Protein AF-A0A929XF30-F1 (afdb_monomer)

Structure (mmCIF, N/CA/C/O backbone):
data_AF-A0A929XF30-F1
#
_entry.id   AF-A0A929XF30-F1
#
loop_
_atom_site.group_PDB
_atom_site.id
_atom_site.type_symbol
_atom_site.label_atom_id
_atom_site.label_alt_id
_atom_site.label_comp_id
_atom_site.label_asym_id
_atom_site.label_entity_id
_atom_site.label_seq_id
_atom_site.pdbx_PDB_ins_code
_atom_site.Cartn_x
_atom_site.Cartn_y
_atom_site.Cartn_z
_atom_site.occupancy
_atom_site.B_iso_or_equiv
_atom_site.auth_seq_id
_atom_site.auth_comp_id
_atom_site.auth_asym_id
_atom_site.auth_atom_id
_atom_site.pdbx_PDB_model_num
ATOM 1 N N . GLU A 1 1 ? 0.112 20.374 -3.972 1.00 48.88 1 GLU A N 1
ATOM 2 C CA . GLU A 1 1 ? -0.990 19.431 -4.229 1.00 48.88 1 GLU A CA 1
ATOM 3 C C . GLU A 1 1 ? -0.448 18.382 -5.185 1.00 48.88 1 GLU A C 1
ATOM 5 O O . GLU A 1 1 ? 0.270 18.760 -6.106 1.00 48.88 1 GLU A O 1
ATOM 10 N N . THR A 1 2 ? -0.621 17.096 -4.889 1.00 52.47 2 THR A N 1
ATOM 11 C CA . THR A 1 2 ? -0.133 16.014 -5.754 1.00 52.47 2 THR A CA 1
ATOM 12 C C . THR A 1 2 ? -1.350 15.379 -6.393 1.00 52.47 2 THR A C 1
ATOM 14 O O . THR A 1 2 ? -2.092 14.666 -5.721 1.00 52.47 2 THR A O 1
ATOM 17 N N . ASP A 1 3 ? -1.565 15.665 -7.671 1.00 73.69 3 ASP A N 1
ATOM 18 C CA . ASP A 1 3 ? -2.663 15.069 -8.421 1.00 73.69 3 ASP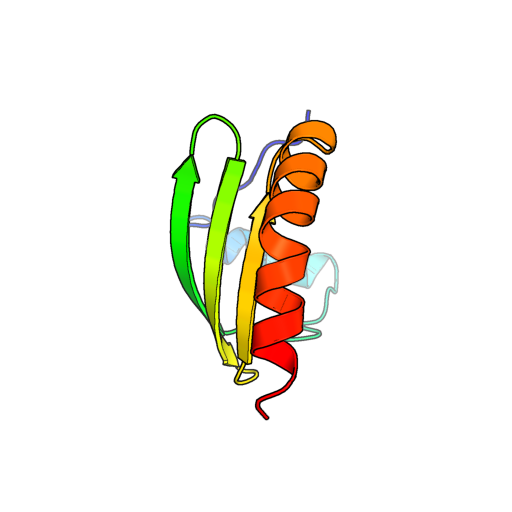 A CA 1
ATOM 19 C C . ASP A 1 3 ? -2.353 13.604 -8.737 1.00 73.69 3 ASP A C 1
ATOM 21 O O . ASP A 1 3 ? -1.249 13.248 -9.159 1.00 73.69 3 ASP A O 1
ATOM 25 N N . ILE A 1 4 ? -3.339 12.736 -8.516 1.00 80.25 4 ILE A N 1
ATOM 26 C CA . ILE A 1 4 ? -3.221 11.304 -8.790 1.00 80.25 4 ILE A CA 1
ATOM 27 C C . ILE A 1 4 ? -3.573 11.056 -10.259 1.00 80.25 4 ILE A C 1
ATOM 29 O O . ILE A 1 4 ? -4.712 11.263 -10.680 1.00 80.25 4 ILE A O 1
ATOM 33 N N . LEU A 1 5 ? -2.614 10.548 -11.037 1.00 80.44 5 LEU A N 1
ATOM 34 C CA . LEU A 1 5 ? -2.875 10.067 -12.393 1.00 80.44 5 LEU A CA 1
ATOM 35 C C . LEU A 1 5 ? -3.458 8.649 -12.342 1.00 80.44 5 LEU A C 1
ATOM 37 O O . LEU A 1 5 ? -2.734 7.668 -12.173 1.00 80.44 5 LEU A O 1
ATOM 41 N N . ASN A 1 6 ? -4.771 8.532 -12.534 1.00 84.69 6 ASN A N 1
ATOM 42 C CA . ASN A 1 6 ? -5.411 7.231 -12.712 1.00 84.69 6 ASN A CA 1
ATOM 43 C C . ASN A 1 6 ? -5.075 6.664 -14.098 1.00 84.69 6 ASN A C 1
ATOM 45 O O . ASN A 1 6 ? -5.420 7.253 -15.125 1.00 84.69 6 ASN A O 1
ATOM 49 N N . LEU A 1 7 ? -4.414 5.507 -14.135 1.00 86.00 7 LEU A N 1
ATOM 50 C CA . LEU A 1 7 ? -4.093 4.826 -15.388 1.00 86.00 7 LEU A CA 1
ATOM 51 C C . LEU A 1 7 ? -5.349 4.206 -16.010 1.00 86.00 7 LEU A C 1
ATOM 53 O O . LEU A 1 7 ? -6.083 3.464 -15.360 1.00 86.00 7 LEU A O 1
ATOM 57 N N . ASN A 1 8 ? -5.559 4.457 -17.295 1.00 87.81 8 ASN A N 1
ATOM 58 C CA . ASN A 1 8 ? -6.606 3.868 -18.117 1.00 87.81 8 ASN A CA 1
ATOM 59 C C . ASN A 1 8 ? -6.005 3.383 -19.450 1.00 87.81 8 ASN A C 1
ATOM 61 O O . ASN A 1 8 ? -4.801 3.479 -19.681 1.00 87.81 8 ASN A O 1
ATOM 65 N N . ASN A 1 9 ? -6.818 2.809 -20.336 1.00 87.44 9 ASN A N 1
ATOM 66 C CA . ASN A 1 9 ? -6.295 2.288 -21.604 1.00 87.44 9 ASN A CA 1
ATOM 67 C C . ASN A 1 9 ? -5.800 3.385 -22.562 1.00 87.44 9 ASN A C 1
ATOM 69 O O . ASN A 1 9 ? -4.951 3.099 -23.397 1.00 87.44 9 ASN A O 1
ATOM 73 N N . GLU A 1 10 ? -6.278 4.619 -22.419 1.00 85.19 10 GLU A N 1
ATOM 74 C CA . GLU A 1 10 ? -5.908 5.750 -23.276 1.00 85.19 10 GLU A CA 1
ATOM 75 C C . GLU A 1 10 ? -4.545 6.336 -22.880 1.00 85.19 10 GLU A C 1
ATOM 77 O O . GLU A 1 10 ? -3.739 6.672 -23.743 1.00 85.19 10 GLU A O 1
ATOM 82 N N . ASN A 1 11 ? -4.252 6.420 -21.577 1.00 89.94 11 ASN A N 1
ATOM 83 C CA . ASN A 1 11 ? -3.022 7.032 -21.065 1.00 89.94 11 ASN A CA 1
ATOM 84 C C . ASN A 1 11 ? -1.898 6.028 -20.751 1.00 89.94 11 ASN A C 1
AT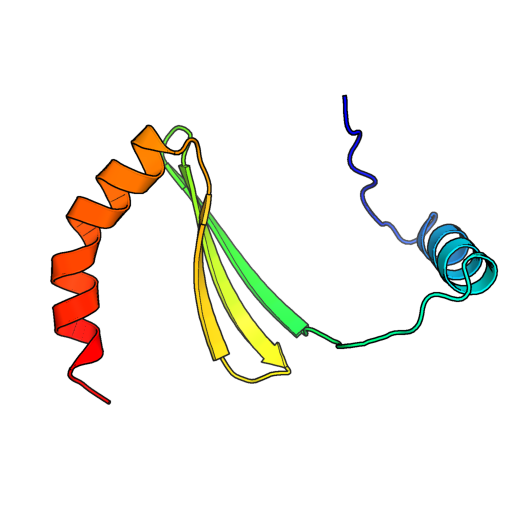OM 86 O O . ASN A 1 11 ? -0.766 6.442 -20.498 1.00 89.94 11 ASN A O 1
ATOM 90 N N . LYS A 1 12 ? -2.169 4.718 -20.806 1.00 89.75 12 LYS A N 1
ATOM 91 C CA . LYS A 1 12 ?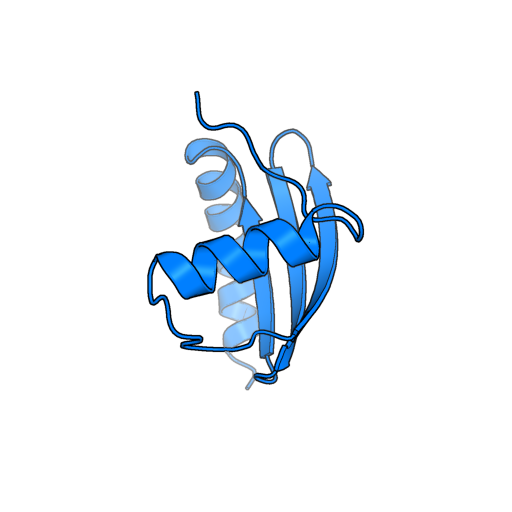 -1.160 3.668 -20.582 1.00 89.75 12 LYS A CA 1
ATOM 92 C C . LYS A 1 12 ? 0.044 3.801 -21.508 1.00 89.75 12 LYS A C 1
ATOM 94 O O . LYS A 1 12 ? 1.171 3.690 -21.036 1.00 89.75 12 LYS A O 1
ATOM 99 N N . GLU A 1 13 ? -0.181 4.044 -22.798 1.00 89.69 13 GLU A N 1
ATOM 100 C CA . GLU A 1 13 ? 0.915 4.183 -23.767 1.00 89.69 13 GLU A CA 1
ATOM 101 C C . GLU A 1 13 ? 1.758 5.431 -23.487 1.00 89.69 13 GLU A C 1
ATOM 103 O O . GLU A 1 13 ? 2.981 5.348 -23.459 1.00 89.69 13 GLU A O 1
ATOM 108 N N . PHE A 1 14 ? 1.119 6.553 -23.144 1.00 91.19 14 PHE A N 1
ATOM 109 C CA . PHE A 1 14 ? 1.826 7.767 -22.728 1.00 91.19 14 PHE A CA 1
ATOM 110 C C . PHE A 1 14 ? 2.730 7.526 -21.510 1.00 91.19 14 PHE A C 1
ATOM 112 O O . PHE A 1 14 ? 3.893 7.930 -21.500 1.00 91.19 14 PHE A O 1
ATOM 119 N N . VAL A 1 15 ? 2.222 6.829 -20.491 1.00 91.31 15 VAL A N 1
ATOM 120 C CA . VAL A 1 15 ? 2.999 6.541 -19.279 1.00 91.31 15 VAL A CA 1
ATOM 121 C C . VAL A 1 15 ? 4.153 5.580 -19.562 1.00 91.31 15 VAL A C 1
ATOM 123 O O . VAL A 1 15 ? 5.240 5.781 -19.022 1.00 91.31 15 VAL A O 1
ATOM 126 N N . LYS A 1 16 ? 3.977 4.591 -20.449 1.00 87.75 16 LYS A N 1
ATOM 127 C CA . LYS A 1 16 ? 5.087 3.735 -20.901 1.00 87.75 16 LYS A CA 1
ATOM 128 C C . LYS A 1 16 ? 6.193 4.555 -21.568 1.00 87.75 16 LYS A C 1
ATOM 130 O O . LYS A 1 16 ? 7.349 4.416 -21.182 1.00 87.75 16 LYS A O 1
ATOM 135 N N . THR A 1 17 ? 5.845 5.464 -22.482 1.00 90.94 17 THR A N 1
ATOM 136 C CA . THR A 1 17 ? 6.826 6.343 -23.137 1.00 90.94 17 THR A CA 1
ATOM 137 C C . THR A 1 17 ? 7.571 7.227 -22.135 1.00 90.94 17 THR A C 1
ATOM 139 O O . THR A 1 17 ? 8.778 7.413 -22.266 1.00 90.94 17 THR A O 1
ATOM 142 N N . LEU A 1 18 ? 6.893 7.751 -21.108 1.00 92.50 18 LEU A N 1
ATOM 143 C CA . LEU A 1 18 ? 7.551 8.525 -20.048 1.00 92.50 18 LEU A CA 1
ATOM 144 C C . LEU A 1 18 ? 8.559 7.688 -19.255 1.00 92.50 18 LEU A C 1
ATOM 146 O O . LEU A 1 18 ? 9.664 8.154 -18.989 1.00 92.50 18 LEU A O 1
ATOM 150 N N . ILE A 1 19 ? 8.190 6.461 -18.882 1.00 91.56 19 ILE A N 1
ATOM 151 C CA . ILE A 1 19 ? 9.073 5.529 -18.167 1.00 91.56 19 ILE A CA 1
ATOM 152 C C . ILE A 1 19 ? 10.330 5.249 -19.001 1.00 91.56 19 ILE A C 1
ATOM 154 O O . ILE A 1 19 ? 11.440 5.325 -18.474 1.00 91.56 19 ILE A O 1
ATOM 158 N N . GLU A 1 20 ? 10.162 4.989 -20.300 1.00 89.81 20 GLU A N 1
ATOM 159 C CA . GLU A 1 20 ? 11.265 4.765 -21.241 1.00 89.81 20 GLU A CA 1
ATOM 160 C C . GLU A 1 20 ? 12.155 6.003 -21.397 1.00 89.81 20 GLU A C 1
ATOM 162 O O . GLU A 1 20 ? 13.377 5.899 -21.293 1.00 89.81 20 GLU A O 1
ATOM 167 N N . PHE A 1 21 ? 11.558 7.183 -21.587 1.00 94.81 21 PHE A N 1
ATOM 168 C 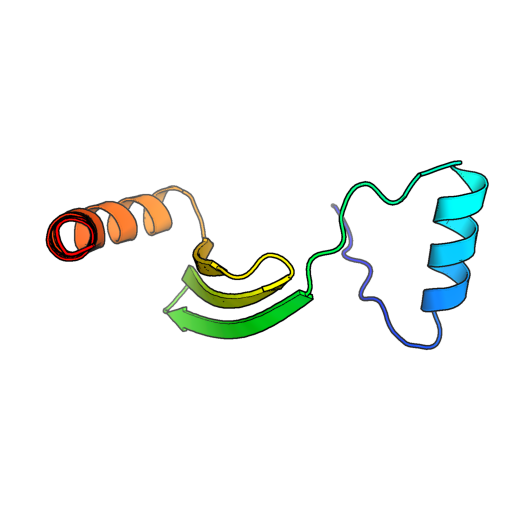CA . PHE A 1 21 ? 12.282 8.449 -21.721 1.00 94.81 21 PHE A CA 1
ATOM 169 C C . PHE A 1 21 ? 13.122 8.769 -20.479 1.00 94.81 21 PHE A C 1
ATOM 171 O O . PHE A 1 21 ? 14.262 9.218 -20.586 1.00 94.81 21 PHE A O 1
ATOM 178 N N . LEU A 1 22 ? 12.574 8.500 -19.292 1.00 95.56 22 LEU A N 1
ATOM 179 C CA . LEU A 1 22 ? 13.266 8.666 -18.015 1.00 95.56 22 LEU A CA 1
ATOM 180 C C . LEU A 1 22 ? 14.268 7.535 -17.724 1.00 95.56 22 LEU A C 1
ATOM 182 O O . LEU A 1 22 ? 14.932 7.567 -16.687 1.00 95.56 22 LEU A O 1
ATOM 186 N N . ASN A 1 23 ? 14.390 6.546 -18.620 1.00 93.31 23 ASN A N 1
ATOM 187 C CA . ASN A 1 23 ? 15.241 5.365 -18.473 1.00 93.31 23 ASN A CA 1
ATOM 188 C C . ASN A 1 23 ? 14.986 4.615 -17.151 1.00 93.31 23 ASN A C 1
ATOM 190 O O . ASN A 1 23 ? 15.903 4.088 -16.512 1.00 93.31 23 ASN A O 1
ATOM 194 N N . LEU A 1 24 ? 13.723 4.598 -16.720 1.00 92.38 24 LEU A N 1
ATOM 195 C CA . LEU A 1 24 ? 13.292 3.856 -15.547 1.00 92.38 24 LEU A CA 1
ATOM 196 C C . LEU A 1 24 ? 13.199 2.375 -15.907 1.00 92.38 24 LEU A C 1
ATOM 198 O O . LEU A 1 24 ? 12.681 1.994 -16.955 1.00 92.38 24 LEU A O 1
ATOM 202 N N . LYS A 1 25 ? 13.700 1.525 -15.014 1.00 87.00 25 LYS A N 1
ATOM 203 C CA . LYS A 1 25 ? 13.673 0.073 -15.187 1.00 87.00 25 LYS A CA 1
ATOM 204 C C . LYS A 1 25 ? 12.607 -0.535 -14.293 1.00 87.00 25 LYS A C 1
ATOM 206 O O . LYS A 1 25 ? 12.403 -0.086 -13.167 1.00 87.00 25 LYS A O 1
ATOM 211 N N . VAL A 1 26 ? 11.965 -1.589 -14.787 1.00 85.44 26 VAL A N 1
ATOM 212 C CA . VAL A 1 26 ? 11.105 -2.432 -13.956 1.00 85.44 26 VAL A CA 1
ATOM 213 C C . VAL A 1 26 ? 11.993 -3.154 -12.942 1.00 85.44 26 VAL A C 1
ATOM 215 O O . VAL A 1 26 ? 12.832 -3.962 -13.330 1.00 85.44 26 VAL A O 1
ATOM 218 N N . ASP A 1 27 ? 11.820 -2.844 -11.656 1.00 90.31 27 ASP A N 1
ATOM 219 C CA . ASP A 1 27 ? 12.513 -3.536 -10.560 1.00 90.31 27 ASP A CA 1
ATOM 220 C C . ASP A 1 27 ? 11.751 -4.803 -10.144 1.00 90.31 27 ASP A C 1
ATOM 222 O O . ASP A 1 27 ? 12.321 -5.889 -10.056 1.00 90.31 27 ASP A O 1
ATOM 226 N N . LYS A 1 28 ? 10.436 -4.675 -9.918 1.00 89.62 28 LYS A N 1
ATOM 227 C CA . LYS A 1 28 ? 9.560 -5.760 -9.454 1.00 89.62 28 LYS A CA 1
ATOM 228 C C . LYS A 1 28 ? 8.160 -5.631 -10.034 1.00 89.62 28 LYS A C 1
ATOM 230 O O . LYS A 1 28 ? 7.630 -4.529 -10.158 1.00 89.62 28 LYS A O 1
ATOM 235 N N . GLU A 1 29 ? 7.544 -6.775 -10.309 1.00 90.88 29 GLU A N 1
ATOM 236 C CA . GLU A 1 29 ? 6.129 -6.877 -10.658 1.00 90.88 29 GLU A CA 1
ATOM 237 C C . GLU A 1 29 ? 5.347 -7.436 -9.467 1.00 90.88 29 GLU A C 1
ATOM 239 O O . GLU A 1 29 ? 5.718 -8.463 -8.896 1.00 90.88 29 GLU A O 1
ATOM 244 N N . LEU A 1 30 ? 4.265 -6.750 -9.096 1.00 93.88 30 LEU A N 1
ATOM 245 C CA . LEU A 1 30 ? 3.370 -7.158 -8.021 1.00 93.88 30 LEU A CA 1
ATOM 246 C C . LEU A 1 30 ? 1.973 -7.397 -8.588 1.00 93.88 30 LEU A C 1
ATOM 248 O O . LEU A 1 30 ? 1.330 -6.464 -9.066 1.00 93.88 30 LEU A O 1
ATOM 252 N N . ILE A 1 31 ? 1.491 -8.636 -8.505 1.00 95.31 31 ILE A N 1
ATOM 253 C CA . ILE A 1 31 ? 0.157 -9.019 -8.986 1.00 95.31 31 ILE A CA 1
ATOM 254 C C . ILE A 1 31 ? -0.682 -9.419 -7.778 1.00 95.31 31 ILE A C 1
ATOM 256 O O . ILE A 1 31 ? -0.248 -10.255 -6.985 1.00 95.31 31 ILE A O 1
ATOM 260 N N . ARG A 1 32 ? -1.867 -8.817 -7.624 1.00 96.56 32 ARG A N 1
ATOM 261 C CA . ARG A 1 32 ? -2.758 -9.040 -6.477 1.00 96.56 32 ARG A CA 1
ATOM 262 C C . ARG A 1 32 ? -4.234 -8.862 -6.814 1.00 96.56 32 ARG A C 1
ATOM 264 O O . ARG A 1 32 ? -4.577 -8.097 -7.711 1.00 96.56 32 ARG A O 1
ATOM 271 N N . THR A 1 33 ? -5.091 -9.494 -6.014 1.00 97.38 33 THR A N 1
ATOM 272 C CA . THR A 1 33 ? -6.499 -9.096 -5.843 1.00 97.38 33 THR A CA 1
ATOM 273 C C . THR A 1 33 ? -6.627 -8.309 -4.541 1.00 97.38 33 THR A C 1
ATOM 275 O O . THR A 1 33 ? -6.111 -8.753 -3.517 1.00 97.38 33 THR A O 1
ATOM 278 N N . ARG A 1 34 ? -7.297 -7.152 -4.571 1.00 97.19 34 ARG A N 1
ATOM 279 C CA . ARG A 1 34 ? -7.490 -6.280 -3.403 1.00 97.19 34 ARG A CA 1
ATOM 280 C C . ARG A 1 34 ? -8.962 -6.204 -3.019 1.00 97.19 34 ARG A C 1
ATOM 282 O O . ARG A 1 34 ? -9.795 -5.867 -3.857 1.00 97.19 34 ARG A O 1
ATOM 289 N N . TYR A 1 35 ? -9.252 -6.440 -1.744 1.00 97.00 35 TYR A N 1
ATOM 290 C CA . TYR A 1 35 ? -10.559 -6.192 -1.139 1.00 97.00 35 TYR A CA 1
ATOM 291 C C . TYR A 1 35 ? -10.460 -4.963 -0.242 1.00 97.00 35 TYR A C 1
ATOM 293 O O . TYR A 1 35 ? -9.675 -4.951 0.706 1.00 97.00 35 TYR A O 1
ATOM 301 N N . THR A 1 36 ? -11.240 -3.931 -0.547 1.00 96.44 36 THR A N 1
ATOM 302 C CA . THR A 1 36 ? -11.210 -2.660 0.181 1.00 96.44 36 THR A CA 1
ATOM 303 C C . THR A 1 36 ? -12.456 -2.507 1.043 1.00 96.44 36 THR A C 1
ATOM 305 O O . THR A 1 36 ? -13.576 -2.659 0.559 1.00 96.44 36 THR A O 1
ATOM 308 N N . TYR A 1 37 ? -12.252 -2.153 2.309 1.00 96.31 37 TYR A N 1
ATOM 309 C CA . TYR A 1 37 ? -13.298 -1.827 3.271 1.00 96.31 37 TYR A CA 1
ATOM 310 C C . TYR A 1 37 ? -13.018 -0.452 3.869 1.00 96.31 37 TYR A C 1
ATOM 312 O O . TYR A 1 37 ? -11.864 -0.083 4.063 1.00 96.31 37 TYR A O 1
ATOM 320 N N . GLN A 1 38 ? -14.070 0.293 4.189 1.00 94.69 38 GLN A N 1
ATOM 321 C CA . GLN A 1 38 ? -13.964 1.607 4.814 1.00 94.69 38 GLN A CA 1
ATOM 322 C C . GLN A 1 38 ? -14.773 1.602 6.110 1.00 94.69 38 GLN A C 1
ATOM 324 O O . GLN A 1 38 ? -15.939 1.201 6.109 1.00 94.69 38 GLN A O 1
ATOM 329 N N . LYS A 1 39 ? -14.171 2.076 7.200 1.00 89.75 39 LYS A N 1
ATOM 330 C CA . LYS A 1 39 ? -14.874 2.427 8.435 1.00 89.75 39 LYS A CA 1
ATOM 331 C C . LYS A 1 39 ? -14.470 3.845 8.808 1.00 89.75 39 LYS A C 1
ATOM 333 O O . LYS A 1 39 ? -13.309 4.087 9.120 1.00 89.75 39 LYS A O 1
ATOM 338 N N . GLU A 1 40 ? -15.433 4.762 8.767 1.00 91.06 40 GLU A N 1
ATOM 339 C CA . GLU A 1 40 ? -15.184 6.195 8.973 1.00 91.06 40 GLU A CA 1
ATOM 340 C C . GLU A 1 40 ? -14.074 6.686 8.028 1.00 91.06 40 GLU A C 1
ATOM 342 O O . GLU A 1 40 ? -14.198 6.508 6.816 1.00 91.06 40 GLU A O 1
ATOM 347 N N . ASN A 1 41 ? -12.984 7.248 8.555 1.00 92.75 41 ASN A N 1
ATOM 348 C CA . ASN A 1 41 ? -11.852 7.751 7.773 1.00 92.75 41 ASN A CA 1
ATOM 349 C C . ASN A 1 41 ? -10.742 6.712 7.558 1.00 92.75 41 ASN A C 1
ATOM 351 O O . ASN A 1 41 ? -9.738 7.021 6.917 1.00 92.75 41 ASN A O 1
ATOM 355 N N . VAL A 1 42 ? -10.918 5.479 8.044 1.00 93.88 42 VAL A N 1
ATOM 356 C CA . VAL A 1 42 ? -9.909 4.425 7.928 1.00 93.88 42 VAL A CA 1
ATOM 357 C C . VAL A 1 42 ? -10.294 3.410 6.862 1.00 93.88 42 VAL A C 1
ATOM 359 O O . VAL A 1 42 ? -11.378 2.815 6.886 1.00 93.88 42 VAL A O 1
ATOM 362 N N . LYS A 1 43 ? -9.363 3.184 5.939 1.00 96.44 43 LYS A N 1
ATOM 363 C CA . LYS A 1 43 ? -9.435 2.170 4.897 1.00 96.44 43 LYS A CA 1
ATOM 364 C C . LYS A 1 43 ? -8.667 0.923 5.323 1.00 96.44 43 LYS A C 1
ATOM 366 O O . LYS A 1 43 ? -7.540 0.999 5.802 1.00 96.44 43 LYS A O 1
ATOM 371 N N . PHE A 1 44 ? -9.265 -0.233 5.079 1.00 94.69 44 PHE A N 1
ATOM 372 C CA . PHE A 1 44 ? -8.643 -1.540 5.221 1.00 94.69 44 PHE A CA 1
ATOM 373 C C . PHE A 1 44 ? -8.527 -2.177 3.842 1.00 94.69 44 PHE A C 1
ATOM 375 O O . PHE A 1 44 ? -9.519 -2.281 3.118 1.00 94.69 44 PHE A O 1
ATOM 382 N N . GLU A 1 45 ? -7.332 -2.625 3.482 1.00 96.19 45 GLU A N 1
ATOM 383 C CA . GLU A 1 45 ? -7.078 -3.314 2.220 1.00 96.19 45 GLU A CA 1
ATOM 384 C C . GLU A 1 45 ? -6.533 -4.709 2.508 1.00 96.19 45 GLU A C 1
ATOM 386 O O . GLU A 1 45 ? -5.453 -4.861 3.079 1.00 96.19 45 GLU A O 1
ATOM 391 N N . ILE A 1 46 ? -7.293 -5.732 2.122 1.00 95.00 46 ILE A N 1
ATOM 392 C CA . ILE A 1 46 ? -6.836 -7.119 2.142 1.00 95.00 46 ILE A CA 1
ATOM 393 C C . ILE A 1 46 ? -6.297 -7.431 0.753 1.00 95.00 46 ILE A C 1
ATOM 395 O O . ILE A 1 46 ? -7.063 -7.559 -0.205 1.00 95.00 46 ILE A O 1
ATOM 399 N N . ASP A 1 47 ? -4.982 -7.552 0.657 1.00 96.50 47 ASP A N 1
ATOM 400 C CA . ASP A 1 47 ? -4.280 -7.899 -0.566 1.00 96.50 47 ASP A CA 1
ATOM 401 C C . ASP A 1 47 ? -3.943 -9.388 -0.577 1.00 96.50 47 ASP A C 1
ATOM 403 O O . ASP A 1 47 ? -3.217 -9.879 0.288 1.00 96.50 47 ASP A O 1
ATOM 407 N N . ASP A 1 48 ? -4.430 -10.093 -1.593 1.00 96.38 48 ASP A N 1
ATOM 408 C CA . ASP A 1 48 ? -4.030 -11.459 -1.920 1.00 96.38 48 ASP A CA 1
ATOM 409 C C . ASP A 1 48 ? -3.095 -11.403 -3.130 1.00 96.38 48 ASP A C 1
ATOM 411 O O . ASP A 1 48 ? -3.542 -11.345 -4.282 1.00 96.38 48 ASP A O 1
ATOM 415 N N . TYR A 1 49 ? -1.791 -11.317 -2.867 1.00 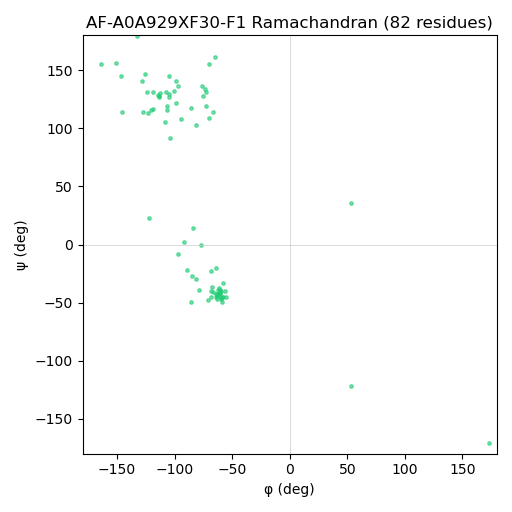96.44 49 TYR A N 1
ATOM 416 C CA . TYR A 1 49 ? -0.784 -11.277 -3.916 1.00 96.44 49 TYR A CA 1
ATOM 417 C C . TYR A 1 49 ? -0.607 -12.670 -4.519 1.00 96.44 49 TYR A C 1
ATOM 419 O O . TYR A 1 49 ? -0.341 -13.652 -3.823 1.00 96.44 49 TYR A O 1
ATOM 427 N N . THR A 1 50 ? -0.707 -12.747 -5.843 1.00 95.94 50 THR A N 1
ATOM 428 C CA . THR A 1 50 ? -0.354 -13.932 -6.627 1.00 95.94 50 THR A CA 1
ATOM 429 C C . THR A 1 50 ? 1.117 -13.919 -7.035 1.00 95.94 50 THR A C 1
ATOM 431 O O . THR A 1 50 ? 1.672 -14.984 -7.304 1.00 95.94 50 THR A O 1
ATOM 434 N N . ASN A 1 51 ? 1.754 -12.741 -7.060 1.00 93.50 51 ASN A N 1
ATOM 435 C CA . ASN A 1 51 ? 3.185 -12.571 -7.299 1.00 93.50 51 ASN A CA 1
ATOM 436 C C . ASN A 1 51 ? 3.742 -11.383 -6.480 1.00 93.50 51 ASN A C 1
ATOM 438 O O . ASN A 1 51 ? 3.345 -10.250 -6.762 1.00 93.50 51 ASN A O 1
ATOM 442 N N . PRO A 1 52 ? 4.629 -11.607 -5.488 1.00 93.06 52 PRO A N 1
ATOM 443 C CA . PRO A 1 52 ? 4.927 -12.903 -4.865 1.00 93.06 52 PRO A CA 1
ATOM 444 C C . PRO A 1 52 ? 3.699 -13.452 -4.117 1.00 93.06 52 PRO A C 1
ATOM 446 O O . PRO A 1 52 ? 2.791 -12.699 -3.790 1.00 93.06 52 PRO A O 1
ATOM 449 N N . LYS A 1 53 ? 3.647 -14.756 -3.820 1.00 94.00 53 LYS A N 1
ATOM 450 C CA . LYS A 1 53 ? 2.524 -15.322 -3.049 1.00 94.00 53 LYS A CA 1
ATOM 451 C C . LYS A 1 53 ? 2.566 -14.853 -1.595 1.00 94.00 53 LYS A C 1
ATOM 453 O O . LYS A 1 53 ? 3.424 -15.302 -0.840 1.00 94.00 53 LYS A O 1
ATOM 458 N N . MET A 1 54 ? 1.637 -13.985 -1.204 1.00 94.00 54 MET A N 1
ATOM 459 C CA . MET A 1 54 ? 1.485 -13.506 0.174 1.00 94.00 54 MET A CA 1
ATOM 460 C C . MET A 1 54 ? 0.121 -12.848 0.393 1.00 94.00 54 MET A C 1
ATOM 462 O O . MET A 1 54 ? -0.477 -12.322 -0.542 1.00 94.00 54 MET A O 1
ATOM 466 N N . LYS A 1 55 ? -0.345 -12.829 1.645 1.00 92.50 55 LYS A N 1
ATOM 467 C CA . LYS A 1 55 ? -1.547 -12.094 2.058 1.00 92.50 55 LYS A CA 1
ATOM 468 C C . LYS A 1 55 ? -1.157 -10.954 2.989 1.00 92.50 55 LYS A C 1
ATOM 470 O O . LYS A 1 55 ? -0.423 -11.181 3.948 1.00 92.50 55 LYS A O 1
ATOM 475 N N . ILE A 1 56 ? -1.643 -9.747 2.716 1.00 92.19 56 ILE A N 1
ATOM 476 C CA . ILE A 1 56 ? -1.358 -8.544 3.507 1.00 92.19 56 ILE A CA 1
ATOM 477 C C . ILE A 1 56 ? -2.653 -7.843 3.890 1.00 92.19 56 ILE A C 1
ATOM 479 O O . ILE A 1 56 ? -3.571 -7.741 3.084 1.00 92.19 56 ILE A O 1
ATOM 483 N N . LEU A 1 57 ? -2.695 -7.329 5.118 1.00 91.06 57 LEU A N 1
ATOM 484 C CA . LEU A 1 57 ? -3.679 -6.346 5.553 1.00 91.06 57 LEU A CA 1
ATOM 485 C C . LEU A 1 57 ? -2.981 -4.988 5.669 1.00 91.06 57 LEU A C 1
ATOM 487 O O . LEU A 1 57 ? -2.092 -4.831 6.507 1.00 91.06 57 LEU A O 1
ATOM 491 N N . ALA A 1 58 ? -3.382 -4.022 4.848 1.00 92.56 58 ALA A N 1
ATOM 492 C CA . ALA A 1 58 ? -2.996 -2.625 5.001 1.00 92.56 58 ALA A CA 1
ATOM 493 C C . ALA A 1 58 ? -4.119 -1.844 5.697 1.00 92.56 58 ALA A C 1
ATOM 495 O O . ALA A 1 58 ? -5.301 -2.078 5.437 1.00 92.56 58 ALA A O 1
ATOM 496 N N . ILE A 1 59 ? -3.739 -0.928 6.589 1.00 93.38 59 ILE A N 1
ATOM 497 C CA . ILE A 1 59 ? -4.645 -0.028 7.308 1.00 93.38 59 ILE A CA 1
ATOM 498 C C . ILE A 1 59 ? -4.170 1.392 7.007 1.00 93.38 59 ILE A C 1
ATOM 500 O O . ILE A 1 59 ? -3.061 1.764 7.387 1.00 93.38 59 ILE A O 1
ATOM 504 N N . GLU A 1 60 ? -4.983 2.156 6.287 1.00 93.69 60 GLU A N 1
ATOM 505 C CA . GLU A 1 60 ? -4.655 3.492 5.793 1.00 93.69 60 GLU A CA 1
ATOM 506 C C . GLU A 1 60 ? -5.630 4.518 6.378 1.00 93.69 60 GLU A C 1
ATOM 508 O O . GLU A 1 60 ? -6.844 4.326 6.361 1.00 93.69 60 GLU A O 1
ATOM 513 N N . GLY A 1 61 ? -5.098 5.611 6.909 1.00 93.56 61 GLY A N 1
ATOM 514 C CA . GLY A 1 61 ? -5.849 6.675 7.565 1.00 93.56 61 GLY A CA 1
ATOM 515 C C . GLY A 1 61 ? -4.882 7.671 8.194 1.00 93.56 61 GLY A C 1
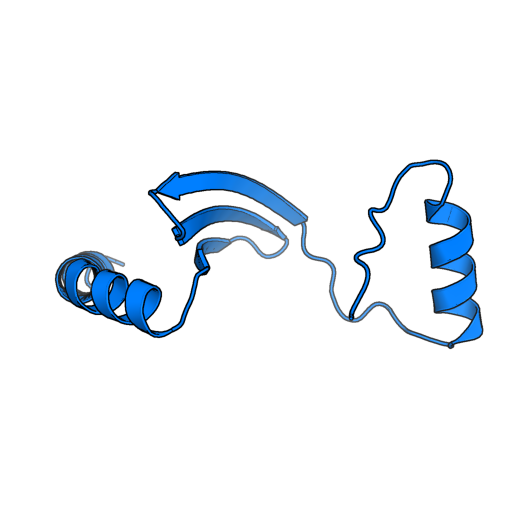ATOM 516 O O . GLY A 1 61 ? -3.669 7.585 7.979 1.00 93.56 61 GLY A O 1
ATOM 517 N N . ASN A 1 62 ? -5.388 8.610 8.994 1.00 95.31 62 ASN A N 1
ATOM 518 C CA . ASN A 1 62 ? -4.484 9.472 9.749 1.00 95.31 62 ASN A CA 1
ATOM 519 C C . ASN A 1 62 ? -3.772 8.676 10.860 1.00 95.31 62 ASN A C 1
ATOM 521 O O . ASN A 1 62 ? -4.269 7.657 11.344 1.00 95.31 62 ASN A O 1
ATOM 525 N N . SER A 1 63 ? -2.595 9.147 11.278 1.00 94.25 63 SER A N 1
ATOM 526 C CA . SER A 1 63 ? -1.751 8.420 12.233 1.00 94.25 63 SER A CA 1
ATOM 527 C C . SER A 1 63 ? -2.446 8.125 13.564 1.00 94.25 63 SER A C 1
ATOM 529 O O . SER A 1 63 ? -2.166 7.100 14.179 1.00 94.25 63 SER A O 1
ATOM 531 N N . GLU A 1 64 ? -3.336 9.002 14.032 1.00 95.25 64 GLU A N 1
ATOM 532 C CA . GLU A 1 64 ? -4.018 8.825 15.315 1.00 95.25 64 GLU A CA 1
ATOM 533 C C . GLU A 1 64 ? -5.050 7.690 15.255 1.00 95.25 64 GLU A C 1
ATOM 535 O O . GLU A 1 64 ? -5.051 6.802 16.109 1.00 95.25 64 GLU A O 1
ATOM 540 N N . GLU A 1 65 ? -5.892 7.685 14.221 1.00 94.50 65 GLU A N 1
ATOM 541 C CA . GLU A 1 65 ? -6.898 6.648 13.978 1.00 94.50 65 GLU A CA 1
ATOM 542 C C . GLU A 1 65 ? -6.240 5.287 13.719 1.00 94.50 65 GLU A C 1
ATOM 544 O O . GLU A 1 65 ? -6.622 4.280 14.321 1.00 94.50 65 GLU A O 1
ATOM 549 N N . VAL A 1 66 ? -5.196 5.261 12.882 1.00 92.75 66 VAL A N 1
ATOM 550 C CA . VAL A 1 66 ? -4.435 4.040 12.582 1.00 92.75 66 VAL A CA 1
ATOM 551 C C . VAL A 1 66 ? -3.775 3.484 13.845 1.00 92.75 66 VAL A C 1
ATOM 553 O O . VAL A 1 66 ? -3.816 2.276 14.078 1.00 92.75 66 VAL A O 1
ATOM 556 N N . ASN A 1 67 ? -3.209 4.338 14.704 1.00 93.31 67 ASN A N 1
ATOM 557 C CA . ASN A 1 67 ? -2.602 3.898 15.961 1.00 93.31 67 ASN A CA 1
ATOM 558 C C . ASN A 1 67 ? -3.626 3.290 16.924 1.00 93.31 67 ASN A C 1
ATOM 560 O O . ASN A 1 67 ? -3.340 2.248 17.515 1.00 93.31 67 ASN A O 1
ATOM 564 N N . LYS A 1 68 ? -4.812 3.896 17.059 1.00 94.12 68 LYS A N 1
ATOM 565 C CA . LYS A 1 68 ? -5.907 3.353 17.883 1.00 94.12 68 LYS A CA 1
ATOM 566 C C . LYS A 1 68 ? -6.312 1.957 17.409 1.00 94.12 68 LYS A C 1
ATOM 568 O O . LYS A 1 68 ? -6.310 1.014 18.195 1.00 94.12 68 LYS A O 1
ATOM 573 N N . ILE A 1 69 ? -6.548 1.799 16.107 1.00 91.88 69 ILE A N 1
ATOM 574 C CA . ILE A 1 69 ? -6.900 0.502 15.514 1.00 91.88 69 ILE A CA 1
ATOM 575 C C . ILE A 1 69 ? -5.780 -0.519 15.710 1.00 91.88 69 ILE A C 1
ATOM 577 O O . ILE A 1 69 ? -6.044 -1.658 16.089 1.00 91.88 69 ILE A O 1
ATOM 581 N N . ASN A 1 70 ? -4.521 -0.131 15.506 1.00 88.69 70 ASN A N 1
ATOM 582 C CA . ASN A 1 70 ? -3.395 -1.029 15.738 1.00 88.69 70 ASN A CA 1
ATOM 583 C C . ASN A 1 70 ? -3.327 -1.487 17.198 1.00 88.69 70 ASN A C 1
ATOM 585 O O . ASN A 1 70 ? -3.104 -2.668 17.435 1.00 88.69 70 ASN A O 1
ATOM 589 N N . GLN A 1 71 ? -3.558 -0.606 18.174 1.00 93.12 71 GLN A N 1
ATOM 590 C CA . GLN A 1 71 ? -3.597 -0.986 19.591 1.00 93.12 71 GLN A CA 1
ATOM 591 C C . GLN A 1 71 ? -4.722 -1.986 19.893 1.00 93.12 71 GLN A C 1
ATOM 593 O O . GLN A 1 71 ? -4.499 -2.936 20.644 1.00 93.12 71 GLN A O 1
ATOM 598 N N . GLU A 1 72 ? -5.895 -1.822 19.277 1.00 91.31 72 GLU A N 1
ATOM 599 C CA . GLU A 1 72 ? -7.022 -2.755 19.410 1.00 91.31 72 GLU A CA 1
ATOM 600 C C . GLU A 1 72 ? -6.746 -4.113 18.746 1.00 91.31 72 GLU A C 1
ATOM 602 O O . GLU A 1 72 ? -7.090 -5.165 19.291 1.00 91.31 72 GLU A O 1
ATOM 607 N N . LEU A 1 73 ? -6.101 -4.110 17.576 1.00 88.88 73 LEU A N 1
ATOM 608 C CA . LEU A 1 73 ? -5.845 -5.318 16.792 1.00 88.88 73 LEU A CA 1
ATOM 609 C C . LEU A 1 73 ? -4.585 -6.070 17.231 1.00 88.88 73 LEU A C 1
ATOM 611 O O . LEU A 1 73 ? -4.528 -7.288 17.064 1.00 88.88 73 LEU A O 1
ATOM 615 N N . MET A 1 74 ? -3.579 -5.403 17.803 1.00 86.75 74 MET A N 1
ATOM 616 C CA . MET A 1 74 ? -2.282 -6.014 18.127 1.00 86.75 74 MET A CA 1
ATOM 617 C C . MET A 1 74 ? -2.391 -7.252 19.031 1.00 86.75 74 MET A C 1
ATOM 619 O O . MET A 1 74 ? -1.703 -8.240 18.748 1.00 86.75 74 MET A O 1
ATOM 623 N N . PRO A 1 75 ? -3.264 -7.290 20.060 1.00 90.31 75 PRO A N 1
ATOM 624 C CA . PRO A 1 75 ? -3.487 -8.502 20.845 1.00 90.31 75 PRO A CA 1
ATOM 625 C C . PRO A 1 75 ? -4.010 -9.667 19.993 1.00 90.31 75 PRO A C 1
ATOM 627 O O . PRO A 1 75 ? -3.540 -10.798 20.133 1.00 90.31 75 PRO A O 1
ATOM 630 N N . MET A 1 76 ? -4.945 -9.401 19.072 1.00 87.62 76 MET A N 1
ATOM 631 C CA . MET A 1 76 ? -5.481 -10.416 18.159 1.00 87.62 76 MET A CA 1
ATOM 632 C C . MET A 1 76 ? -4.427 -10.874 17.146 1.00 87.62 76 MET A C 1
ATOM 634 O O . MET A 1 76 ? -4.243 -12.076 16.964 1.00 87.62 76 MET A O 1
ATOM 638 N N . ILE A 1 77 ? -3.692 -9.938 16.539 1.00 82.56 77 ILE A N 1
ATOM 639 C CA . ILE A 1 77 ? -2.618 -10.225 15.578 1.00 82.56 77 ILE A CA 1
ATOM 640 C C . ILE A 1 77 ? -1.543 -11.083 16.242 1.00 82.56 77 ILE A C 1
ATOM 642 O O . ILE A 1 77 ? -1.128 -12.091 15.680 1.00 82.56 77 ILE A O 1
ATOM 646 N N . THR A 1 78 ? -1.122 -10.727 17.456 1.00 83.88 78 THR A N 1
ATOM 647 C CA . THR A 1 78 ? -0.104 -11.478 18.203 1.00 83.88 78 THR A CA 1
ATOM 648 C C . THR A 1 78 ? -0.586 -12.889 18.512 1.00 83.88 78 THR A C 1
ATOM 650 O O . THR A 1 78 ? 0.153 -13.844 18.304 1.00 83.88 78 THR A O 1
ATOM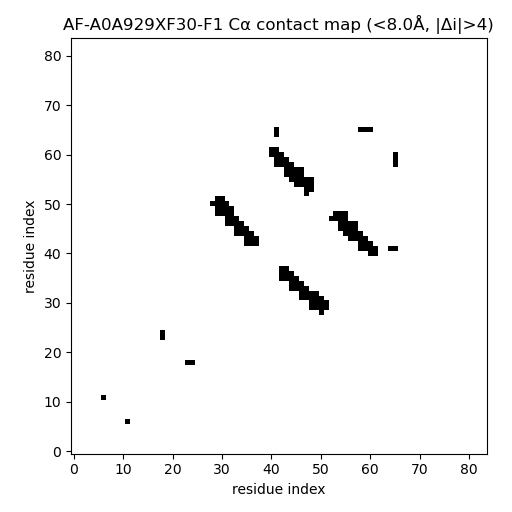 653 N N . LYS A 1 79 ? -1.847 -13.050 18.930 1.00 87.19 79 LYS A N 1
ATOM 654 C CA . LYS A 1 79 ? -2.441 -14.369 19.178 1.00 87.19 79 LYS A CA 1
ATOM 655 C C . LYS A 1 79 ? -2.493 -15.241 17.918 1.00 87.19 79 LYS A C 1
ATOM 657 O O . LYS A 1 79 ? -2.309 -16.452 18.014 1.00 87.19 79 LYS A O 1
ATOM 662 N N . LEU A 1 80 ? -2.771 -14.647 16.759 1.00 81.81 80 LEU A N 1
ATOM 663 C CA . LEU A 1 80 ? -2.895 -15.366 15.488 1.00 81.81 80 LEU A CA 1
ATOM 664 C C . LEU A 1 80 ? -1.538 -15.669 14.837 1.00 81.81 80 LEU A C 1
ATOM 666 O O . LEU A 1 80 ? -1.411 -16.704 14.193 1.00 81.81 80 LEU A O 1
ATOM 670 N N . LYS A 1 81 ? -0.516 -14.832 15.063 1.00 68.69 81 LYS A N 1
ATOM 671 C CA . LYS A 1 81 ? 0.860 -15.055 14.582 1.00 68.69 81 LYS A CA 1
ATOM 672 C C . LYS A 1 81 ? 1.539 -16.299 15.173 1.00 68.69 81 LYS A C 1
ATOM 674 O O . LYS A 1 81 ? 2.492 -16.783 14.585 1.00 68.69 81 LYS A O 1
ATOM 679 N N . ILE A 1 82 ? 1.073 -16.830 16.308 1.00 52.69 82 ILE A N 1
ATOM 680 C CA . ILE A 1 82 ? 1.690 -17.985 17.003 1.00 52.69 82 ILE A CA 1
ATOM 681 C C . ILE A 1 82 ? 1.213 -19.340 16.416 1.00 52.69 82 ILE A C 1
ATOM 683 O O . ILE A 1 82 ? 1.372 -20.385 17.035 1.00 52.69 82 ILE A O 1
ATOM 687 N N . LYS A 1 83 ? 0.587 -19.366 15.232 1.00 45.62 83 LYS A N 1
ATOM 688 C CA . LYS A 1 83 ? -0.002 -20.593 14.658 1.00 45.62 83 LYS A CA 1
ATOM 689 C C . LYS A 1 83 ? 0.519 -20.997 13.275 1.00 45.62 83 LYS A C 1
ATOM 691 O O . LYS A 1 83 ? -0.165 -21.758 12.594 1.00 45.62 83 LYS A O 1
ATOM 696 N N . GLU A 1 84 ? 1.710 -20.548 12.896 1.00 40.34 84 GLU A N 1
ATOM 697 C CA . GLU A 1 84 ? 2.441 -21.102 11.743 1.00 40.34 84 GLU A CA 1
ATOM 698 C C . GLU A 1 84 ? 3.637 -21.939 12.195 1.00 40.34 84 GLU A C 1
ATOM 700 O O . GLU A 1 84 ? 4.393 -21.461 13.072 1.00 40.34 84 GLU A O 1
#

Foldseek 3Di:
DDDDDDDDPVCPVVVVVVCVVVVPDDPDDWAWDWDWDDDPQKIWIWTQTVVVGDTDIDIDGDPVVSVVVCVVCVVVVVVVVVPD

Sequence (84 aa):
ETDILNLNNENKEFVKTLIEFLNLKVDKELIRTRYTYQKENVKFEIDDYTNPKMKILAIEGNSEEVNKINQELMPMITKLKIKE

Secondary structure (DSSP, 8-state):
--------TTTHHHHHHHHHHTT-------EEEEEEEEETTEEEEEEEEEETEEEEEEEES-HHHHHHHHHHHHHHHHHHHTT-

Solvent-accessible surface area (backbone atoms only — not comparable to full-atom values): 5265 Å² total; per-residue (Å²): 137,85,83,81,82,80,83,46,87,84,50,44,62,58,52,51,53,50,38,56,75,70,67,59,75,90,87,79,76,78,42,66,52,76,48,78,47,75,56,92,80,36,37,38,35,42,33,47,26,73,34,67,79,50,78,47,79,47,77,48,54,57,72,67,63,43,49,54,52,46,64,69,42,46,65,56,51,56,64,58,66,76,74,120

pLDDT: mean 88.51, std 11.41, range [40.34, 97.38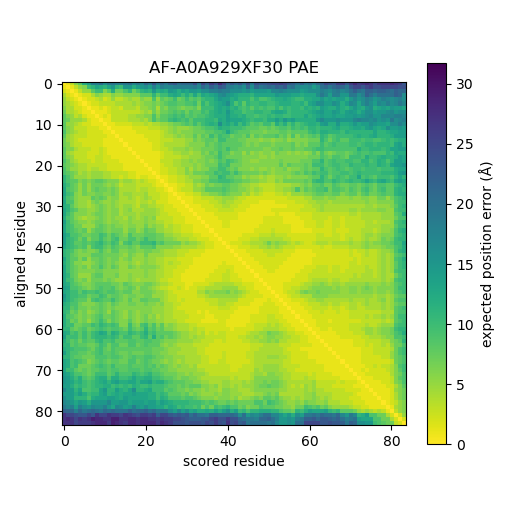]

Nearest PDB structures (foldseek):
  8xih-assembly1_B  TM=3.380E-01  e=1.645E+00  Mucilaginibacter paludis DSM 18603
  8t8c-assembly1_2y  TM=2.766E-01  e=1.001E+00  Escherichia coli K-12
  7u32-assembly1_F  TM=2.833E-01  e=2.109E+00  Visna/maedi virus EV1 KV1772
  3vyy-assembly2_B  TM=3.161E-01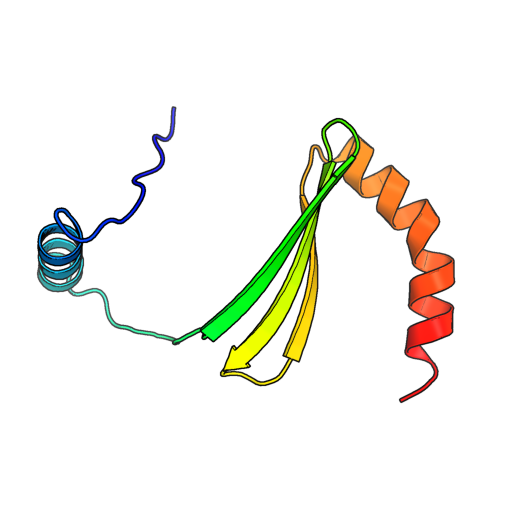  e=1.862E+00  Homo sapiens
  3c2w-assembly1_E  TM=2.390E-01  e=5.031E+00  Pseudomonas aeruginosa

Mean predicted aligned error: 6.75 Å

Radius of gyration: 17.64 Å; Cα contacts (8 Å, |Δi|>4): 74; chains: 1; bounding box: 30×40×45 Å